Protein AF-A0A367LWR2-F1 (afdb_monomer)

Secondary structure (DSSP, 8-state):
---------------SS-HHHHTT--HHHHHHHHHHHHHHHHHH-GGG-TT--HHHHHHHHT--HHHHHHIIIIII---HHHHHHHHHHHHHHHHHHH--SS-TTTTT--

Sequence (110 aa):
SLVHESGGGAQAGGDGRPPASRLGLSAKQLSLLARDLEHYFQQAQPYLDPDLDLTQVANATGYTRNQISYLLNQVLGLSFYQYVNQTRLQHLLGQLSGELPGRVDELAFA

Radius of gyration: 21.35 Å; Cα contacts (8 Å, |Δi|>4): 54; chains: 1; bounding box: 57×30×54 Å

Structure (mmCIF, N/CA/C/O backbone):
data_AF-A0A367LWR2-F1
#
_entry.id   AF-A0A367LWR2-F1
#
loop_
_atom_site.group_PDB
_atom_site.id
_atom_site.type_symbol
_atom_site.label_atom_id
_atom_site.label_alt_id
_atom_site.label_comp_id
_atom_site.label_asym_id
_atom_site.label_entity_id
_atom_site.label_seq_id
_atom_site.pdbx_PDB_ins_code
_atom_site.Cartn_x
_atom_site.Cartn_y
_atom_site.Cartn_z
_atom_site.occupancy
_atom_site.B_iso_or_equiv
_atom_site.auth_seq_id
_atom_site.auth_comp_id
_atom_site.auth_asym_id
_atom_site.auth_atom_id
_atom_site.pdbx_PDB_model_num
ATOM 1 N N . SER A 1 1 ? 34.145 -13.758 22.800 1.00 42.31 1 SER A N 1
ATOM 2 C CA . SER A 1 1 ? 34.256 -14.596 21.594 1.00 42.31 1 SER A CA 1
ATOM 3 C C . SER A 1 1 ? 33.956 -13.768 20.371 1.00 42.31 1 SER A C 1
ATOM 5 O O . SER A 1 1 ? 32.829 -13.328 20.210 1.00 42.31 1 SER A O 1
ATOM 7 N N . LEU A 1 2 ? 34.990 -13.501 19.577 1.00 40.62 2 LEU A N 1
ATOM 8 C CA . LEU A 1 2 ? 34.909 -12.868 18.265 1.00 40.62 2 LEU A CA 1
ATOM 9 C C . LEU A 1 2 ? 34.722 -13.984 17.234 1.00 40.62 2 LEU A C 1
ATOM 11 O O . LEU A 1 2 ? 35.535 -14.905 17.207 1.00 40.62 2 LEU A O 1
ATOM 15 N N . VAL A 1 3 ? 33.679 -13.910 16.411 1.00 50.34 3 VAL A N 1
ATOM 16 C CA . VAL A 1 3 ? 33.529 -14.770 15.232 1.00 50.34 3 VAL A CA 1
ATOM 17 C C . VAL A 1 3 ? 33.721 -13.913 13.986 1.00 50.34 3 VAL A C 1
ATOM 19 O O . VAL A 1 3 ? 32.902 -13.059 13.662 1.00 50.34 3 VAL A O 1
ATOM 22 N N . HIS A 1 4 ? 34.868 -14.111 13.337 1.00 42.19 4 HIS A N 1
ATOM 23 C CA . HIS A 1 4 ? 35.081 -13.770 11.937 1.00 42.19 4 HIS A CA 1
ATOM 24 C C . HIS A 1 4 ? 34.412 -14.859 11.099 1.00 42.19 4 HIS A C 1
ATOM 26 O O . HIS A 1 4 ? 34.815 -16.016 11.197 1.00 42.19 4 HIS A O 1
ATOM 32 N N . GLU A 1 5 ? 33.466 -14.492 10.240 1.00 43.22 5 GLU A N 1
ATOM 33 C CA . GLU A 1 5 ? 33.078 -15.330 9.106 1.00 43.22 5 GLU A CA 1
ATOM 34 C C . GLU A 1 5 ? 33.350 -14.566 7.813 1.00 43.22 5 GLU A C 1
ATOM 36 O O . GLU A 1 5 ? 32.593 -13.708 7.365 1.00 43.22 5 GLU A O 1
ATOM 41 N N . SER A 1 6 ? 34.509 -14.880 7.244 1.00 44.34 6 SER A N 1
ATOM 42 C CA . SER A 1 6 ? 34.887 -14.563 5.876 1.00 44.34 6 SER A CA 1
ATOM 43 C C . SER A 1 6 ? 34.282 -15.635 4.970 1.00 44.34 6 SER A C 1
ATOM 45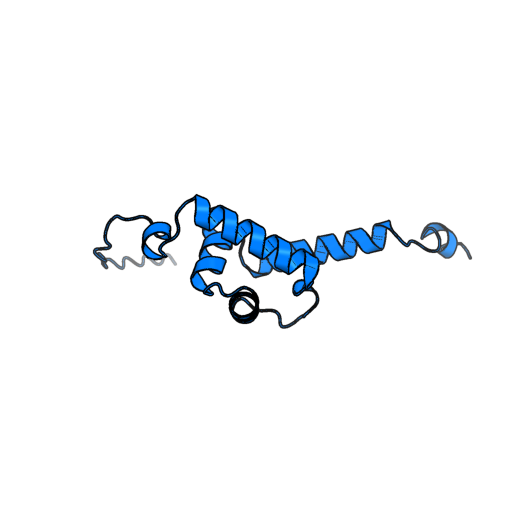 O O . SER A 1 6 ? 34.759 -16.767 4.955 1.00 44.34 6 SER A O 1
ATOM 47 N N . GLY A 1 7 ? 33.249 -15.288 4.206 1.00 39.19 7 GLY A N 1
ATOM 48 C CA . GLY A 1 7 ? 32.664 -16.149 3.178 1.00 39.19 7 GLY A CA 1
ATOM 49 C C . GLY A 1 7 ? 32.543 -15.385 1.868 1.00 39.19 7 GLY A C 1
ATOM 50 O O . GLY A 1 7 ? 31.607 -14.616 1.675 1.00 39.19 7 GLY A O 1
ATOM 51 N N . GLY A 1 8 ? 33.536 -15.544 0.996 1.00 37.59 8 GLY A N 1
ATOM 52 C CA . GLY A 1 8 ? 33.589 -14.899 -0.307 1.00 37.59 8 GLY A CA 1
ATOM 53 C C . GLY A 1 8 ? 32.679 -15.543 -1.354 1.00 37.59 8 GLY A C 1
ATOM 54 O O . GLY A 1 8 ? 32.405 -16.736 -1.319 1.00 37.59 8 GLY A O 1
ATOM 55 N N . GLY A 1 9 ? 32.327 -14.730 -2.353 1.00 43.38 9 GLY A N 1
ATOM 56 C CA . GLY A 1 9 ? 32.237 -15.173 -3.742 1.00 43.38 9 GLY A CA 1
ATOM 57 C C . GLY A 1 9 ? 30.901 -15.743 -4.213 1.00 43.38 9 GLY A C 1
ATOM 58 O O . GLY A 1 9 ? 30.748 -16.949 -4.346 1.00 43.38 9 GLY A O 1
ATOM 59 N N . ALA A 1 10 ? 30.015 -14.858 -4.671 1.00 42.47 10 ALA A N 1
ATOM 60 C CA . ALA A 1 10 ? 29.187 -15.143 -5.840 1.00 42.47 10 ALA A CA 1
ATOM 61 C C . ALA A 1 10 ? 29.028 -13.858 -6.663 1.00 42.47 10 ALA A C 1
ATOM 63 O O . ALA A 1 10 ? 28.131 -13.046 -6.442 1.00 42.47 10 ALA A O 1
ATOM 64 N N . GLN A 1 11 ? 29.946 -13.667 -7.613 1.00 50.91 11 GLN A N 1
ATOM 65 C CA . GLN A 1 11 ? 29.722 -12.780 -8.747 1.00 50.91 11 GLN A CA 1
ATOM 66 C C . GLN A 1 11 ? 28.551 -13.353 -9.554 1.00 50.91 11 GLN A C 1
ATOM 68 O O . GLN A 1 11 ? 28.720 -14.293 -10.327 1.00 50.91 11 GLN A O 1
ATOM 73 N N . ALA A 1 12 ? 27.356 -12.802 -9.361 1.00 48.12 12 ALA A N 1
ATOM 74 C CA . ALA A 1 12 ? 26.253 -13.001 -10.285 1.00 48.12 12 ALA A CA 1
ATOM 75 C C . ALA A 1 12 ? 26.353 -11.915 -11.360 1.00 48.12 12 ALA A C 1
ATOM 77 O O . ALA A 1 12 ? 26.056 -10.747 -11.108 1.00 48.12 12 ALA A O 1
ATOM 78 N N . GLY A 1 13 ? 26.806 -12.301 -12.554 1.00 49.09 13 GLY A N 1
ATOM 79 C CA . GLY A 1 13 ? 26.704 -11.474 -13.751 1.00 49.09 13 GLY A CA 1
ATOM 80 C C . GLY A 1 13 ? 25.241 -11.112 -13.997 1.00 49.09 13 GLY A C 1
ATOM 81 O O . GLY A 1 13 ? 24.455 -11.936 -14.452 1.00 49.09 13 GLY A O 1
ATOM 82 N N . GLY A 1 14 ? 24.866 -9.887 -13.643 1.00 50.12 14 GLY A N 1
ATOM 83 C CA . GLY A 1 14 ? 23.534 -9.348 -13.859 1.00 50.12 14 GLY A CA 1
ATOM 84 C C . GLY A 1 14 ? 23.614 -8.216 -14.862 1.00 50.12 14 GLY A C 1
ATOM 85 O O . GLY A 1 14 ? 24.190 -7.179 -14.552 1.00 50.12 14 GLY A O 1
ATOM 86 N N . ASP A 1 15 ? 23.028 -8.428 -16.041 1.00 57.19 15 ASP A N 1
ATOM 87 C CA . ASP A 1 15 ? 22.683 -7.421 -17.051 1.00 57.19 15 ASP A CA 1
ATOM 88 C C . ASP A 1 15 ? 22.445 -6.056 -16.372 1.00 57.19 15 ASP A C 1
ATOM 90 O O . ASP A 1 15 ? 21.510 -5.939 -15.578 1.00 57.19 15 ASP A O 1
ATOM 94 N N . GLY A 1 16 ? 23.325 -5.066 -16.585 1.00 56.59 16 GLY A N 1
ATOM 95 C CA . GLY A 1 16 ? 23.424 -3.811 -15.806 1.00 56.59 16 GLY A CA 1
ATOM 96 C C . GLY A 1 16 ? 22.202 -2.883 -15.873 1.00 56.59 16 GLY A C 1
ATOM 97 O O . GLY A 1 16 ? 22.266 -1.716 -15.493 1.00 56.59 16 GLY A O 1
ATOM 98 N N . ARG A 1 17 ? 21.080 -3.390 -16.382 1.00 59.91 17 ARG A N 1
ATOM 99 C CA . ARG A 1 17 ? 19.786 -2.728 -16.428 1.00 59.91 17 ARG A CA 1
ATOM 100 C C . ARG A 1 17 ? 19.154 -2.675 -15.034 1.00 59.91 17 ARG A C 1
ATOM 102 O O . ARG A 1 17 ? 19.144 -3.689 -14.325 1.00 59.91 17 ARG A O 1
ATOM 109 N N . PRO A 1 18 ? 18.564 -1.529 -14.657 1.00 64.75 18 PRO A N 1
ATOM 110 C CA . PRO A 1 18 ? 17.891 -1.392 -13.379 1.00 64.75 18 PRO A CA 1
ATOM 111 C C . PRO A 1 18 ? 16.722 -2.388 -13.260 1.00 64.75 18 PRO A C 1
ATOM 113 O O . PRO A 1 18 ? 16.090 -2.735 -14.263 1.00 64.75 18 PRO A O 1
ATOM 116 N N . PRO A 1 19 ? 16.401 -2.854 -12.042 1.00 71.19 19 PRO A N 1
ATOM 117 C CA . PRO A 1 19 ? 15.369 -3.864 -11.794 1.00 71.19 19 PRO A CA 1
ATOM 118 C C . PRO A 1 19 ? 13.989 -3.506 -12.377 1.00 71.19 19 PRO A C 1
ATOM 120 O O . PRO A 1 19 ? 13.309 -4.392 -12.892 1.00 71.19 19 PRO A O 1
ATOM 123 N N . ALA A 1 20 ? 13.615 -2.220 -12.413 1.00 68.44 20 ALA A N 1
ATOM 124 C CA . ALA A 1 20 ? 12.415 -1.741 -13.113 1.00 68.44 20 ALA A CA 1
ATOM 125 C C . ALA A 1 20 ? 12.375 -2.136 -14.600 1.00 68.44 20 ALA A C 1
ATOM 127 O O . ALA A 1 20 ? 11.334 -2.557 -15.104 1.00 68.44 20 ALA A O 1
ATOM 128 N N . SER A 1 21 ? 13.508 -2.061 -15.304 1.00 67.06 21 SER A N 1
ATOM 129 C CA . SER A 1 21 ? 13.588 -2.417 -16.724 1.00 67.06 21 SER A CA 1
ATOM 130 C C . SER A 1 21 ? 13.406 -3.917 -16.955 1.00 67.06 21 SER A C 1
ATOM 132 O O . SER A 1 21 ? 12.845 -4.304 -17.975 1.00 67.06 21 SER A O 1
ATOM 134 N N . ARG A 1 22 ? 13.809 -4.766 -15.997 1.00 77.31 22 ARG A N 1
ATOM 135 C CA . ARG A 1 22 ? 13.569 -6.222 -16.054 1.00 77.31 22 ARG A CA 1
ATOM 136 C C . ARG A 1 22 ? 12.099 -6.582 -15.831 1.00 77.31 22 ARG A C 1
ATOM 138 O O . ARG A 1 22 ? 11.646 -7.614 -16.308 1.00 77.31 22 ARG A O 1
ATOM 145 N N . LEU A 1 23 ? 11.356 -5.720 -15.139 1.00 78.94 23 LEU A N 1
ATOM 146 C CA . LEU A 1 23 ? 9.911 -5.843 -14.936 1.00 78.94 23 LEU A CA 1
ATOM 147 C C . LEU A 1 23 ? 9.092 -5.221 -16.081 1.00 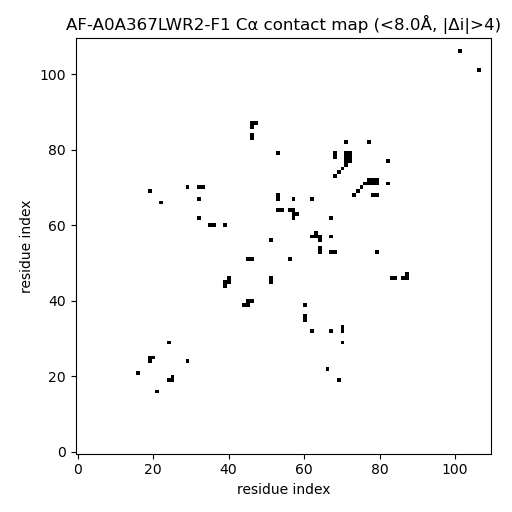78.94 23 LEU A C 1
ATOM 149 O O . LEU A 1 23 ? 7.864 -5.223 -16.017 1.00 78.94 23 LEU A O 1
ATOM 153 N N . GLY A 1 24 ? 9.753 -4.662 -17.105 1.00 78.00 24 GLY A N 1
ATOM 154 C CA . GLY A 1 24 ? 9.091 -3.954 -18.201 1.00 78.00 24 GLY A CA 1
ATOM 155 C C . GLY A 1 24 ? 8.375 -2.675 -17.756 1.00 78.00 24 GLY A C 1
ATOM 156 O O . GLY A 1 24 ? 7.412 -2.268 -18.403 1.00 78.00 24 GLY A O 1
ATOM 157 N N . LEU A 1 25 ? 8.809 -2.066 -16.644 1.00 81.69 25 LEU A N 1
ATOM 158 C CA . LEU A 1 25 ? 8.192 -0.876 -16.061 1.00 81.69 25 LEU A CA 1
ATOM 159 C C . LEU A 1 25 ? 8.999 0.385 -16.397 1.00 81.69 25 LEU A C 1
ATOM 161 O O . LEU A 1 25 ? 10.102 0.603 -15.896 1.00 81.69 25 LEU A O 1
ATOM 165 N N . SER A 1 26 ? 8.418 1.247 -17.225 1.00 89.38 26 SER A N 1
ATOM 166 C CA . SER A 1 26 ? 8.821 2.646 -17.394 1.00 89.38 26 SER A CA 1
ATOM 167 C C . SER A 1 26 ? 8.321 3.514 -16.233 1.00 89.38 26 SER A C 1
ATOM 169 O O . SER A 1 26 ? 7.394 3.136 -15.515 1.00 89.38 26 SER A O 1
ATOM 171 N N . ALA A 1 27 ? 8.871 4.725 -16.083 1.00 87.38 27 ALA A N 1
ATOM 172 C CA . ALA A 1 27 ? 8.389 5.694 -15.092 1.00 87.38 27 ALA A CA 1
ATOM 173 C C . ALA A 1 27 ? 6.875 5.956 -15.219 1.00 87.38 27 ALA A C 1
ATOM 175 O O . ALA A 1 27 ? 6.165 5.976 -14.220 1.00 87.38 27 ALA A O 1
ATOM 176 N N . LYS A 1 28 ? 6.359 6.047 -16.455 1.00 90.81 28 LYS A N 1
ATOM 177 C CA . LYS A 1 28 ? 4.922 6.202 -16.721 1.00 90.81 28 LYS A CA 1
ATOM 178 C C . LYS A 1 28 ? 4.108 5.008 -16.213 1.00 90.81 28 LYS A C 1
ATOM 180 O O . LYS A 1 28 ? 3.048 5.205 -15.630 1.00 90.81 28 LYS A O 1
ATOM 185 N N . GLN A 1 29 ? 4.592 3.782 -16.418 1.00 92.00 29 GLN A N 1
ATOM 186 C CA . GLN A 1 29 ? 3.918 2.577 -15.919 1.00 92.00 29 GLN A CA 1
ATOM 187 C C . GLN A 1 29 ? 3.963 2.484 -14.392 1.00 92.00 29 GLN A C 1
ATOM 189 O O . GLN A 1 29 ? 2.983 2.053 -13.801 1.00 92.00 29 GLN A O 1
ATOM 194 N N . LEU A 1 30 ? 5.045 2.930 -13.745 1.00 93.75 30 LEU A N 1
ATOM 195 C CA . LEU A 1 30 ? 5.103 3.018 -12.282 1.00 93.75 30 LEU A CA 1
ATOM 196 C C . LEU A 1 30 ? 4.084 4.019 -11.730 1.00 93.75 30 LEU A C 1
ATOM 198 O O . LEU A 1 30 ? 3.412 3.714 -10.751 1.00 93.75 30 LEU A O 1
ATOM 202 N N . SER A 1 31 ? 3.928 5.181 -12.371 1.00 94.69 31 SER A N 1
ATOM 203 C CA . SER A 1 31 ? 2.905 6.158 -11.978 1.00 94.69 31 SER A CA 1
ATOM 204 C C . SER A 1 31 ? 1.482 5.623 -12.161 1.00 94.69 31 SER A C 1
ATOM 206 O O . SER A 1 31 ? 0.634 5.867 -11.308 1.00 94.69 31 SER A O 1
ATOM 208 N N . LEU A 1 32 ? 1.217 4.883 -13.245 1.00 96.19 32 LEU A N 1
ATOM 209 C CA . LEU A 1 32 ? -0.078 4.227 -13.458 1.00 96.19 32 LEU A CA 1
ATOM 210 C C . LEU A 1 32 ? -0.340 3.157 -12.394 1.00 96.19 32 LEU A C 1
ATOM 212 O O . LEU A 1 32 ? -1.371 3.206 -11.735 1.00 96.19 32 LEU A O 1
ATOM 216 N N . LEU A 1 33 ? 0.634 2.279 -12.145 1.00 96.88 33 LEU A N 1
ATOM 217 C CA . LEU A 1 33 ? 0.562 1.258 -11.100 1.00 96.88 33 LEU A CA 1
ATOM 218 C C . LEU A 1 33 ? 0.285 1.870 -9.719 1.00 96.88 33 LEU A C 1
ATOM 220 O O . LEU A 1 33 ? -0.549 1.356 -8.981 1.00 96.88 33 LEU A O 1
ATOM 224 N N . ALA A 1 34 ? 0.959 2.970 -9.370 1.00 97.25 34 ALA A N 1
ATOM 225 C CA . ALA A 1 34 ? 0.742 3.660 -8.100 1.00 97.25 34 ALA A CA 1
ATOM 226 C C . ALA A 1 34 ? -0.687 4.200 -7.974 1.00 97.25 34 ALA A C 1
ATOM 228 O O . ALA A 1 34 ? -1.332 3.998 -6.947 1.00 97.25 34 ALA A O 1
ATOM 229 N N . ARG A 1 35 ? -1.193 4.839 -9.034 1.00 97.81 35 ARG A N 1
ATOM 230 C CA . ARG A 1 35 ? -2.555 5.377 -9.073 1.00 97.81 35 ARG A CA 1
ATOM 231 C C . ARG A 1 35 ? -3.607 4.274 -8.986 1.00 97.81 35 ARG A C 1
ATOM 233 O O . ARG A 1 35 ? -4.575 4.421 -8.248 1.00 97.81 35 ARG A O 1
ATOM 240 N N . ASP A 1 36 ? -3.425 3.186 -9.721 1.00 97.94 36 ASP A N 1
ATOM 241 C CA . ASP A 1 36 ? -4.367 2.067 -9.728 1.00 97.94 36 ASP A CA 1
ATOM 242 C C . ASP A 1 36 ? -4.398 1.356 -8.375 1.00 97.94 36 ASP A C 1
ATOM 244 O O . ASP A 1 36 ? -5.471 1.005 -7.886 1.00 97.94 36 ASP A O 1
ATOM 248 N N . LEU A 1 37 ? -3.231 1.191 -7.743 1.00 98.00 37 LEU A N 1
ATOM 249 C CA . LEU A 1 37 ? -3.127 0.624 -6.404 1.00 98.00 37 LEU A CA 1
ATOM 250 C C . LEU A 1 37 ? -3.837 1.506 -5.370 1.00 98.00 37 LEU A C 1
ATOM 252 O O . LEU A 1 37 ? -4.621 0.995 -4.573 1.00 98.00 37 LEU A O 1
ATOM 256 N N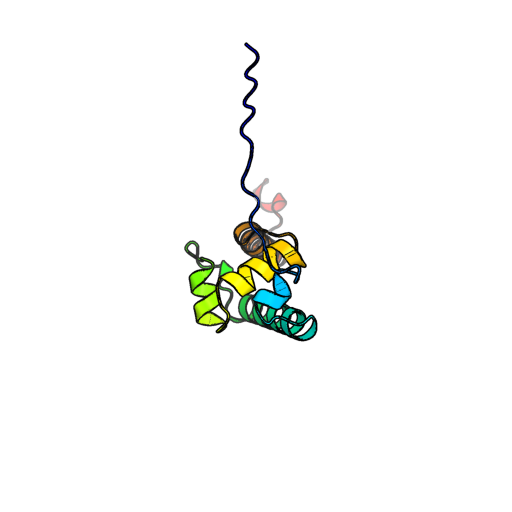 . GLU A 1 38 ? -3.600 2.819 -5.405 1.00 97.62 38 GLU A N 1
ATOM 257 C CA . GLU A 1 38 ? -4.278 3.773 -4.525 1.00 97.62 38 GLU A CA 1
ATOM 258 C C . GLU A 1 38 ? -5.798 3.745 -4.739 1.00 97.62 38 GLU A C 1
ATOM 260 O O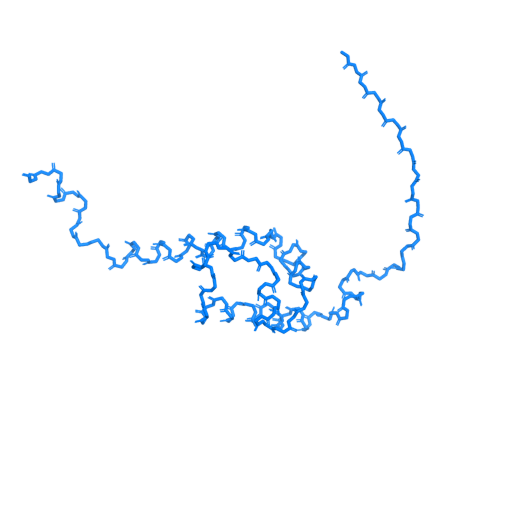 . GLU A 1 38 ? -6.556 3.618 -3.779 1.00 97.62 38 GLU A O 1
ATOM 265 N N . HIS A 1 39 ? -6.248 3.788 -5.995 1.00 98.06 39 HIS A N 1
ATOM 266 C CA . HIS A 1 39 ? -7.664 3.728 -6.340 1.00 98.06 39 HIS A CA 1
ATOM 267 C C . HIS A 1 39 ? -8.313 2.426 -5.852 1.00 98.06 39 HIS A C 1
ATOM 269 O O . HIS A 1 39 ? -9.390 2.455 -5.259 1.00 98.06 39 HIS A O 1
ATOM 275 N N . TYR A 1 40 ? -7.650 1.283 -6.040 1.00 98.50 40 TYR A N 1
ATOM 276 C CA . TYR A 1 40 ? -8.117 0.002 -5.515 1.00 98.50 40 TYR A CA 1
ATOM 277 C C . TYR A 1 40 ? -8.245 0.029 -3.986 1.00 98.50 40 TYR A C 1
ATOM 279 O O . TYR A 1 40 ? -9.283 -0.367 -3.454 1.00 98.50 40 TYR A O 1
ATOM 287 N N . PHE A 1 41 ? -7.241 0.554 -3.276 1.00 98.00 41 PHE A N 1
ATOM 288 C CA . PHE A 1 41 ? -7.287 0.659 -1.818 1.00 98.00 41 PHE A CA 1
ATOM 289 C C . PHE A 1 41 ? -8.404 1.589 -1.331 1.00 98.00 41 PHE A C 1
ATOM 291 O O . PHE A 1 41 ? -9.049 1.284 -0.332 1.00 98.00 41 PHE A O 1
ATOM 298 N N . GLN A 1 42 ? -8.682 2.681 -2.043 1.00 96.75 42 GLN A N 1
ATOM 299 C CA . GLN A 1 42 ? -9.765 3.605 -1.703 1.00 96.75 42 GLN A CA 1
ATOM 300 C C . GLN A 1 42 ? -11.157 3.009 -1.955 1.00 96.75 42 GLN A C 1
ATOM 302 O O . GLN A 1 42 ? -12.033 3.150 -1.107 1.00 96.75 42 GLN A O 1
ATOM 307 N N . GLN A 1 43 ? -11.365 2.352 -3.102 1.00 97.56 43 GLN A N 1
ATOM 308 C CA . GLN A 1 43 ? -12.686 1.867 -3.519 1.00 97.56 43 GLN A CA 1
ATOM 309 C C . GLN A 1 43 ? -13.063 0.528 -2.880 1.00 97.56 43 GLN A C 1
ATOM 311 O O . GLN A 1 43 ? -14.182 0.368 -2.405 1.00 97.56 43 GLN A O 1
ATOM 316 N N . ALA A 1 44 ? -12.145 -0.442 -2.884 1.00 97.62 44 ALA A N 1
ATOM 317 C CA . ALA A 1 44 ? -12.424 -1.794 -2.398 1.00 97.62 44 ALA A CA 1
ATOM 318 C C . ALA A 1 44 ? -12.115 -1.971 -0.907 1.00 97.62 44 ALA A C 1
ATOM 320 O O . ALA A 1 44 ? -12.531 -2.965 -0.320 1.00 97.62 44 ALA A O 1
ATOM 321 N N . GLN A 1 45 ? -11.364 -1.039 -0.311 1.00 98.06 45 GLN A N 1
ATOM 322 C CA . GLN A 1 45 ? -10.935 -1.084 1.091 1.00 98.06 45 GLN A CA 1
ATOM 323 C C . GLN A 1 45 ? -10.391 -2.460 1.530 1.00 98.06 45 GLN A C 1
ATOM 325 O O . GLN A 1 45 ? -10.743 -2.965 2.598 1.00 98.06 45 GLN A O 1
ATOM 330 N N . PRO A 1 46 ? -9.488 -3.078 0.742 1.00 98.00 46 PRO A N 1
ATOM 331 C CA . PRO A 1 46 ? -8.985 -4.425 1.006 1.00 98.00 46 PRO A CA 1
ATOM 332 C C . PRO A 1 46 ? -8.255 -4.516 2.350 1.00 98.00 46 PRO A C 1
ATOM 334 O O . PRO A 1 46 ? -8.159 -5.582 2.941 1.00 98.00 46 PRO A O 1
ATOM 337 N N . TYR A 1 47 ? -7.757 -3.387 2.861 1.00 98.12 47 TYR A N 1
ATOM 338 C CA . TYR A 1 47 ? -7.090 -3.287 4.154 1.00 98.12 47 TYR A CA 1
ATOM 339 C C . TYR A 1 47 ? -7.996 -3.640 5.347 1.00 98.12 47 TYR A C 1
ATOM 341 O O . TYR A 1 47 ? -7.475 -3.802 6.448 1.00 98.12 47 TYR A O 1
ATOM 349 N N . LEU A 1 48 ? -9.314 -3.759 5.165 1.00 97.12 48 LEU A N 1
ATOM 350 C CA . LEU A 1 48 ? -10.234 -4.247 6.196 1.00 97.12 48 LEU A CA 1
ATOM 351 C C . LEU A 1 48 ? -10.198 -5.773 6.359 1.00 97.12 48 LEU A C 1
ATOM 353 O O . LEU A 1 48 ? -10.591 -6.272 7.410 1.00 97.12 48 LEU A O 1
ATOM 357 N N . ASP A 1 49 ? -9.695 -6.504 5.362 1.00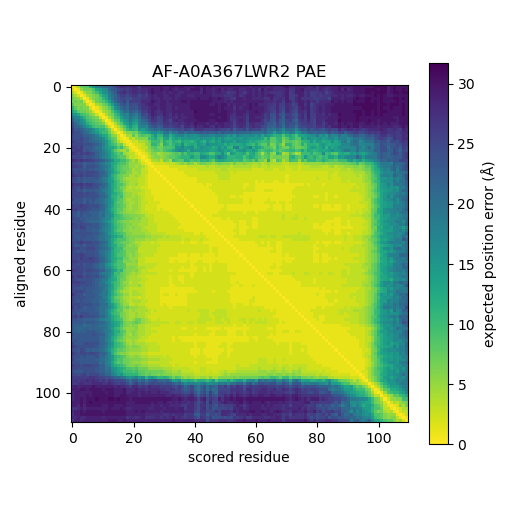 97.62 49 ASP A N 1
ATOM 358 C CA . ASP A 1 49 ? -9.470 -7.944 5.460 1.00 97.62 49 ASP A CA 1
ATOM 359 C C . ASP A 1 49 ? -8.210 -8.211 6.314 1.00 97.62 49 ASP A C 1
ATOM 361 O O . ASP A 1 49 ? -7.123 -7.721 5.969 1.00 97.62 49 ASP A O 1
ATOM 365 N N . PRO A 1 50 ? -8.312 -8.927 7.453 1.00 95.62 50 PRO A N 1
ATOM 366 C CA . PRO A 1 50 ? -7.156 -9.264 8.282 1.00 95.62 50 PRO A CA 1
ATOM 367 C C . PRO A 1 50 ? -6.151 -10.173 7.565 1.00 95.62 50 PRO A C 1
ATOM 369 O O . PRO A 1 50 ? -4.954 -10.038 7.829 1.00 95.62 50 PRO A O 1
ATOM 372 N N . ASP A 1 51 ? -6.613 -11.014 6.636 1.00 97.06 51 ASP A N 1
ATOM 373 C CA . ASP A 1 51 ? -5.801 -11.999 5.917 1.00 97.06 51 ASP A CA 1
ATOM 374 C C . ASP A 1 51 ? -5.221 -11.445 4.605 1.00 97.06 51 ASP A C 1
ATOM 376 O O . ASP A 1 51 ? -4.596 -12.185 3.844 1.00 97.06 51 ASP A O 1
ATOM 380 N N . LEU A 1 52 ? -5.382 -10.134 4.361 1.00 98.06 52 LEU A N 1
ATOM 381 C CA . LEU A 1 52 ? -4.910 -9.478 3.147 1.00 98.06 52 LEU A CA 1
ATOM 382 C C . LEU A 1 52 ? -3.412 -9.726 2.902 1.00 98.06 52 LEU A C 1
ATOM 384 O O . LEU A 1 52 ? -2.548 -9.315 3.685 1.00 98.06 52 LEU A O 1
ATOM 388 N N . ASP A 1 53 ? -3.104 -10.282 1.735 1.00 97.81 53 ASP A N 1
ATOM 389 C CA . ASP A 1 53 ? -1.759 -10.509 1.239 1.00 97.81 53 ASP A CA 1
ATOM 390 C C . ASP A 1 53 ? -1.506 -9.872 -0.140 1.00 97.81 53 ASP A C 1
ATOM 392 O O . ASP A 1 53 ? -2.390 -9.379 -0.845 1.00 97.81 53 ASP A O 1
ATOM 396 N N . LEU A 1 54 ? -0.235 -9.870 -0.542 1.00 97.00 54 LEU A N 1
ATOM 397 C CA . LEU A 1 54 ? 0.200 -9.253 -1.793 1.00 97.00 54 LEU A CA 1
ATOM 398 C C . LEU A 1 54 ? -0.309 -10.001 -3.044 1.00 97.00 54 LEU A C 1
ATOM 400 O O . LEU A 1 54 ? -0.380 -9.414 -4.124 1.00 97.00 54 LEU A O 1
ATOM 404 N N . THR A 1 55 ? -0.634 -11.290 -2.923 1.00 97.62 55 THR A N 1
ATOM 405 C CA . THR A 1 55 ? -1.156 -12.124 -4.017 1.00 97.62 55 THR A CA 1
ATOM 406 C C . THR A 1 55 ? -2.606 -11.764 -4.316 1.00 97.62 55 THR A C 1
ATOM 408 O O . THR A 1 55 ? -2.978 -11.635 -5.481 1.00 97.62 55 THR A O 1
ATOM 411 N N . GLN A 1 56 ? -3.416 -11.537 -3.285 1.00 98.19 56 GLN A N 1
ATOM 412 C CA . GLN A 1 56 ? -4.793 -11.075 -3.434 1.00 98.19 56 GLN A CA 1
ATOM 413 C C . GLN A 1 56 ? -4.841 -9.707 -4.123 1.00 98.19 56 GLN A C 1
ATOM 415 O O . GLN A 1 56 ? -5.600 -9.532 -5.076 1.00 98.19 56 GLN A O 1
ATOM 420 N N . VAL A 1 57 ? -3.969 -8.769 -3.731 1.00 98.12 57 VAL A N 1
ATOM 421 C CA . VAL A 1 57 ? -3.875 -7.452 -4.390 1.00 98.12 57 VAL A CA 1
ATOM 422 C C . VAL A 1 57 ? -3.449 -7.587 -5.854 1.00 98.12 57 VAL A C 1
ATOM 424 O O . VAL A 1 57 ? -4.012 -6.926 -6.726 1.00 98.12 57 VAL A O 1
ATOM 427 N N . ALA A 1 58 ? -2.485 -8.460 -6.152 1.00 97.88 58 ALA A N 1
ATOM 428 C CA . ALA A 1 58 ? -2.070 -8.757 -7.523 1.00 97.88 58 ALA A CA 1
ATOM 429 C C . ALA A 1 58 ? -3.245 -9.261 -8.380 1.00 97.88 58 ALA A C 1
ATOM 431 O O . ALA A 1 58 ? -3.532 -8.702 -9.438 1.00 97.88 58 ALA A O 1
ATOM 432 N N . ASN A 1 59 ? -3.985 -10.250 -7.877 1.00 97.56 59 ASN A N 1
ATOM 433 C CA . ASN A 1 59 ? -5.144 -10.810 -8.569 1.00 97.56 59 ASN A CA 1
ATOM 434 C C . ASN A 1 59 ? -6.249 -9.769 -8.798 1.00 97.56 59 ASN A C 1
ATOM 436 O O . ASN A 1 59 ? -6.840 -9.737 -9.874 1.00 97.56 59 ASN A O 1
ATOM 440 N N . ALA A 1 60 ? -6.511 -8.905 -7.814 1.00 97.00 60 ALA A N 1
ATOM 441 C CA . ALA A 1 60 ? -7.559 -7.890 -7.902 1.00 97.00 60 ALA A CA 1
ATOM 442 C C . ALA A 1 60 ? -7.207 -6.724 -8.840 1.00 97.00 60 ALA A C 1
ATOM 444 O O . ALA A 1 60 ? -8.095 -6.138 -9.454 1.00 97.00 60 ALA A O 1
ATOM 445 N N . THR A 1 61 ? -5.922 -6.379 -8.954 1.00 96.88 61 THR A N 1
ATOM 446 C CA . THR A 1 61 ? -5.459 -5.233 -9.757 1.00 96.88 61 THR A CA 1
ATOM 447 C C . THR A 1 61 ? -4.970 -5.621 -11.155 1.00 96.88 61 THR A C 1
ATOM 449 O O . THR A 1 61 ? -4.774 -4.751 -11.998 1.00 96.88 61 THR A O 1
ATOM 452 N N . GLY A 1 62 ? -4.759 -6.915 -11.419 1.00 96.44 62 GLY A N 1
ATOM 453 C CA . GLY A 1 62 ? -4.201 -7.413 -12.680 1.00 96.44 62 GLY A CA 1
ATOM 454 C C . GLY A 1 62 ? -2.683 -7.234 -12.809 1.00 96.44 62 GLY A C 1
ATOM 455 O O . GLY A 1 62 ? -2.106 -7.583 -13.840 1.00 96.44 62 GLY A O 1
ATOM 456 N N . TYR A 1 63 ? -2.020 -6.718 -11.772 1.00 96.50 63 TYR A N 1
ATOM 457 C CA . TYR A 1 63 ? -0.566 -6.613 -11.711 1.00 96.50 63 TYR A CA 1
ATOM 458 C C . TYR A 1 63 ? 0.058 -7.865 -11.111 1.00 96.50 63 TYR A C 1
ATOM 460 O O . TYR A 1 63 ? -0.560 -8.610 -10.361 1.00 96.50 63 TYR A O 1
ATOM 468 N N . THR A 1 64 ? 1.337 -8.091 -11.390 1.00 96.62 64 THR A N 1
ATOM 469 C CA . THR A 1 64 ? 2.069 -9.175 -10.729 1.00 96.62 64 THR A CA 1
ATOM 470 C C . THR A 1 64 ? 2.469 -8.777 -9.308 1.00 96.62 64 THR A C 1
ATOM 472 O O . THR A 1 64 ? 2.814 -7.623 -9.032 1.00 96.62 64 THR A O 1
ATOM 475 N N . ARG A 1 65 ? 2.560 -9.770 -8.414 1.00 96.94 65 ARG A N 1
ATOM 476 C CA . ARG A 1 65 ? 3.100 -9.609 -7.053 1.00 96.94 65 ARG A CA 1
ATOM 477 C C . ARG A 1 65 ? 4.446 -8.872 -7.043 1.00 96.94 65 ARG A C 1
ATOM 479 O O . ARG A 1 65 ? 4.687 -8.026 -6.188 1.00 96.94 65 ARG A O 1
ATOM 486 N N . ASN A 1 66 ? 5.319 -9.173 -8.005 1.00 95.69 66 ASN A N 1
ATOM 487 C CA . ASN A 1 66 ? 6.647 -8.568 -8.093 1.00 95.69 66 ASN A CA 1
ATOM 488 C C . ASN A 1 66 ? 6.597 -7.091 -8.496 1.00 95.69 66 ASN A C 1
ATOM 490 O O . ASN A 1 66 ? 7.383 -6.311 -7.970 1.00 95.69 66 ASN A O 1
ATOM 494 N N . GLN A 1 67 ? 5.675 -6.692 -9.378 1.00 95.69 67 GLN A N 1
ATOM 495 C CA . GLN A 1 67 ? 5.489 -5.284 -9.746 1.00 95.69 67 GLN A CA 1
ATOM 496 C C . GLN A 1 67 ? 4.994 -4.466 -8.550 1.00 95.69 67 GLN A C 1
ATOM 498 O O . GLN A 1 67 ? 5.561 -3.415 -8.261 1.00 95.69 67 GLN A O 1
ATOM 503 N N . ILE A 1 68 ? 4.009 -4.977 -7.804 1.00 97.31 68 ILE A N 1
ATOM 504 C CA . ILE A 1 68 ? 3.496 -4.300 -6.604 1.00 97.31 68 ILE A CA 1
ATOM 505 C C . ILE A 1 68 ? 4.579 -4.259 -5.519 1.00 97.31 68 ILE A C 1
ATOM 507 O O . ILE A 1 68 ? 4.856 -3.200 -4.964 1.00 97.31 68 ILE A O 1
ATOM 511 N N . SER A 1 69 ? 5.265 -5.379 -5.267 1.00 97.06 69 SER A N 1
ATOM 512 C CA . SER A 1 69 ? 6.396 -5.431 -4.329 1.00 97.06 69 SER A CA 1
ATOM 513 C C . SER A 1 69 ? 7.492 -4.434 -4.700 1.00 97.06 69 SER A C 1
ATOM 515 O O . SER A 1 69 ? 8.083 -3.811 -3.821 1.00 97.06 69 SER A O 1
ATOM 517 N N . TYR A 1 70 ? 7.790 -4.294 -5.992 1.00 96.00 70 TYR A N 1
ATOM 518 C CA . TYR A 1 70 ? 8.778 -3.343 -6.480 1.00 96.00 70 TYR A CA 1
ATOM 519 C C . TYR A 1 70 ? 8.323 -1.904 -6.243 1.00 96.00 70 TYR A C 1
ATOM 521 O O . TYR A 1 70 ? 9.092 -1.123 -5.692 1.00 96.00 70 TYR A O 1
ATOM 529 N N . LEU A 1 71 ? 7.079 -1.562 -6.600 1.00 96.31 71 LEU A N 1
ATOM 530 C CA . LEU A 1 71 ? 6.524 -0.235 -6.339 1.00 96.31 71 LEU A CA 1
ATOM 531 C C . LEU A 1 71 ? 6.633 0.111 -4.849 1.00 96.31 71 LEU A C 1
ATOM 533 O O . LEU A 1 71 ? 7.217 1.132 -4.497 1.00 96.31 71 LEU A O 1
ATOM 537 N N . LEU A 1 72 ? 6.117 -0.752 -3.974 1.00 97.19 72 LEU A N 1
ATOM 538 C CA . LEU A 1 72 ? 6.087 -0.477 -2.541 1.00 97.19 72 LEU A CA 1
ATOM 539 C C . LEU A 1 72 ? 7.504 -0.342 -1.970 1.00 97.19 72 LEU A C 1
ATOM 541 O O . LEU A 1 72 ? 7.836 0.692 -1.399 1.00 97.19 72 LEU A O 1
ATOM 545 N N . ASN A 1 73 ? 8.373 -1.332 -2.191 1.00 96.56 73 ASN A N 1
ATOM 546 C CA . ASN A 1 73 ? 9.683 -1.343 -1.539 1.00 96.56 73 ASN A CA 1
ATOM 547 C C . ASN A 1 73 ? 10.688 -0.373 -2.174 1.00 96.56 73 ASN A C 1
ATOM 549 O O . ASN A 1 73 ? 11.489 0.216 -1.459 1.00 96.56 73 ASN A O 1
ATOM 553 N N . GLN A 1 74 ? 10.700 -0.244 -3.504 1.00 93.75 74 GLN A N 1
ATOM 554 C CA . GLN A 1 74 ? 11.750 0.499 -4.214 1.00 93.75 74 GLN A CA 1
ATOM 555 C C . GLN A 1 74 ? 11.340 1.929 -4.557 1.00 93.75 74 GLN A C 1
ATOM 557 O O . GLN A 1 74 ? 12.204 2.794 -4.641 1.00 93.75 74 GLN A O 1
ATOM 562 N N . VAL A 1 75 ? 10.046 2.185 -4.771 1.00 93.06 75 VAL A N 1
ATOM 563 C CA . VAL A 1 75 ? 9.557 3.528 -5.118 1.00 93.06 7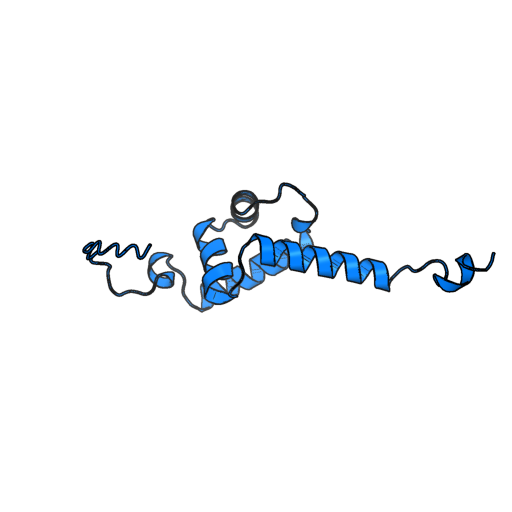5 VAL A CA 1
ATOM 564 C C . VAL A 1 75 ? 9.021 4.245 -3.885 1.00 93.06 75 VAL A C 1
ATOM 566 O O . VAL A 1 75 ? 9.373 5.399 -3.666 1.00 93.06 75 VAL A O 1
ATOM 569 N N . LEU A 1 76 ? 8.203 3.573 -3.069 1.00 93.31 76 LEU A N 1
ATOM 570 C CA . LEU A 1 76 ? 7.607 4.181 -1.872 1.00 93.31 76 LEU A CA 1
ATOM 571 C C . LEU A 1 76 ? 8.438 3.969 -0.599 1.00 93.31 76 LEU A C 1
ATOM 573 O O . LEU A 1 76 ? 8.196 4.641 0.398 1.00 93.31 76 LEU A O 1
ATOM 577 N N . GLY A 1 77 ? 9.409 3.050 -0.614 1.00 96.25 77 GLY A N 1
ATOM 578 C CA . GLY A 1 77 ? 10.224 2.728 0.561 1.00 96.25 77 GLY A CA 1
ATOM 579 C C . GLY A 1 77 ? 9.446 2.030 1.683 1.00 96.25 77 GLY A C 1
ATOM 580 O O . GLY A 1 77 ? 9.851 2.101 2.840 1.00 96.25 77 GLY A O 1
ATOM 581 N N . LEU A 1 78 ? 8.327 1.377 1.356 1.00 96.88 78 LEU A N 1
ATOM 582 C CA . LEU A 1 78 ? 7.440 0.712 2.307 1.00 96.88 78 LEU A CA 1
ATOM 583 C C . LEU A 1 78 ? 7.394 -0.791 2.046 1.00 96.88 78 LEU A C 1
ATOM 585 O O . LEU A 1 78 ? 7.233 -1.238 0.909 1.00 96.88 78 LEU A O 1
ATOM 589 N N . SER A 1 79 ? 7.430 -1.583 3.114 1.00 97.75 79 SER A N 1
ATOM 590 C CA . SER A 1 79 ? 6.982 -2.969 3.023 1.00 97.75 79 SER A CA 1
ATOM 591 C C . SER A 1 79 ? 5.470 -3.023 2.781 1.00 97.75 79 SER A C 1
ATOM 593 O O . SER A 1 79 ? 4.729 -2.097 3.124 1.00 97.75 79 SER A O 1
ATOM 595 N N . PHE A 1 80 ? 4.982 -4.135 2.227 1.00 97.88 80 PHE A N 1
ATOM 596 C CA . PHE A 1 80 ? 3.546 -4.331 2.012 1.00 97.88 80 PHE A CA 1
ATOM 597 C C . PHE A 1 80 ? 2.729 -4.149 3.298 1.00 97.88 80 PHE A C 1
ATOM 599 O O . PHE A 1 80 ? 1.767 -3.385 3.321 1.00 97.88 80 PHE A O 1
ATOM 606 N N . TYR A 1 81 ? 3.158 -4.780 4.392 1.00 96.81 81 TYR A N 1
ATOM 607 C CA . TYR A 1 81 ? 2.469 -4.667 5.675 1.00 96.81 81 TYR A CA 1
ATOM 608 C C . TYR A 1 81 ? 2.527 -3.250 6.248 1.00 96.81 81 TYR A C 1
ATOM 610 O O . TYR A 1 81 ? 1.559 -2.806 6.855 1.00 96.81 81 TYR A O 1
ATOM 618 N N . GLN A 1 82 ? 3.620 -2.509 6.035 1.00 98.25 82 GLN A N 1
ATOM 619 C CA . GLN A 1 82 ? 3.685 -1.100 6.430 1.00 98.25 82 GLN A CA 1
ATOM 620 C C . GLN A 1 82 ? 2.678 -0.249 5.659 1.00 98.25 82 GLN A C 1
ATOM 622 O O . GLN A 1 82 ? 2.046 0.612 6.266 1.00 98.25 82 GLN A O 1
ATOM 627 N N . TYR A 1 83 ? 2.522 -0.477 4.354 1.00 98.31 83 TYR A N 1
ATOM 628 C CA . TYR A 1 83 ? 1.526 0.221 3.542 1.00 98.31 83 TYR A CA 1
ATOM 629 C C . TYR A 1 83 ? 0.103 -0.073 4.042 1.00 98.31 83 TYR A C 1
ATOM 631 O O . TYR A 1 83 ? -0.620 0.849 4.409 1.00 98.31 83 TYR A O 1
ATOM 639 N N . VAL A 1 84 ? -0.255 -1.356 4.180 1.00 98.25 84 VAL A N 1
ATOM 640 C CA . VAL A 1 84 ? -1.580 -1.784 4.664 1.00 98.25 84 VAL A CA 1
ATOM 641 C C . VAL A 1 84 ? -1.875 -1.238 6.063 1.00 98.25 84 VAL A C 1
ATOM 643 O O . VAL A 1 84 ? -2.945 -0.679 6.299 1.00 98.25 84 VAL A O 1
ATOM 646 N N . ASN A 1 85 ? -0.930 -1.359 6.998 1.00 97.81 85 ASN A N 1
ATOM 647 C CA . ASN A 1 85 ? -1.137 -0.911 8.374 1.00 97.81 85 ASN A CA 1
ATOM 648 C C . ASN A 1 85 ? -1.276 0.612 8.478 1.00 97.81 85 ASN A C 1
ATOM 650 O O . ASN A 1 85 ? -2.088 1.085 9.269 1.00 97.81 85 ASN A O 1
ATOM 654 N N . GLN A 1 86 ? -0.545 1.384 7.669 1.00 97.75 86 GLN A N 1
ATOM 655 C CA . GLN A 1 86 ? -0.743 2.834 7.604 1.00 97.75 86 GLN A CA 1
ATOM 656 C C . GLN A 1 86 ? -2.150 3.185 7.122 1.00 97.75 86 GLN A C 1
ATOM 658 O O . GLN A 1 86 ? -2.801 4.025 7.737 1.00 97.75 86 GLN A O 1
ATOM 663 N N . THR A 1 87 ? -2.656 2.510 6.087 1.00 97.44 87 THR A N 1
ATOM 664 C CA . THR A 1 87 ? -4.028 2.730 5.613 1.00 97.44 87 THR A CA 1
ATOM 665 C C . THR A 1 87 ? -5.066 2.351 6.674 1.00 97.44 87 THR A C 1
ATOM 667 O O . THR A 1 87 ? -5.997 3.117 6.909 1.00 97.44 87 THR A O 1
ATOM 670 N N . ARG A 1 88 ? -4.880 1.227 7.384 1.00 98.00 88 ARG A N 1
ATOM 671 C CA . ARG A 1 88 ? -5.745 0.825 8.512 1.00 98.00 88 ARG A CA 1
ATOM 672 C C . ARG A 1 88 ? -5.784 1.890 9.610 1.00 98.00 88 ARG A C 1
ATOM 674 O O . ARG A 1 88 ? -6.861 2.235 10.087 1.00 98.00 88 ARG A O 1
ATOM 681 N N . LEU A 1 89 ? -4.622 2.427 9.990 1.00 96.94 89 LEU A N 1
ATOM 682 C CA . LEU A 1 89 ? -4.523 3.489 10.994 1.00 96.94 89 LEU A CA 1
ATOM 683 C C . LEU A 1 89 ? -5.208 4.777 10.530 1.00 96.94 89 LEU A C 1
ATOM 685 O O . LEU A 1 89 ? -5.958 5.369 11.298 1.00 96.94 89 LEU A O 1
ATOM 689 N N . GLN A 1 90 ? -4.996 5.194 9.280 1.00 95.25 90 GLN A N 1
ATOM 690 C CA . GLN A 1 90 ? -5.661 6.371 8.712 1.00 95.25 90 GLN A CA 1
ATOM 691 C C . GLN A 1 90 ? -7.185 6.212 8.710 1.00 95.25 90 GLN A C 1
ATOM 693 O O . GLN A 1 90 ? -7.897 7.132 9.107 1.00 95.25 90 GLN A O 1
ATOM 698 N N . HIS A 1 91 ? -7.680 5.035 8.324 1.00 94.69 91 HIS A N 1
ATOM 699 C CA . HIS A 1 91 ? -9.103 4.716 8.358 1.00 94.69 91 HIS A CA 1
ATOM 700 C C . HIS A 1 91 ? -9.672 4.791 9.784 1.00 94.69 91 HIS A C 1
ATOM 702 O O . HIS A 1 91 ? -10.674 5.467 10.009 1.00 94.69 91 HIS A O 1
ATOM 708 N N . LEU A 1 92 ? -9.000 4.172 10.763 1.00 94.50 92 LEU A N 1
ATOM 709 C CA . LEU A 1 92 ? -9.411 4.210 12.170 1.00 94.50 92 LEU A CA 1
ATOM 710 C C . LEU A 1 92 ? -9.435 5.641 12.732 1.00 94.50 92 LEU A C 1
ATOM 712 O O . LEU A 1 92 ? -10.402 6.035 13.378 1.00 94.50 92 LEU A O 1
ATOM 716 N N . LEU A 1 93 ? -8.393 6.435 12.472 1.00 93.06 93 LEU A N 1
ATOM 717 C CA . LEU A 1 93 ? -8.323 7.830 12.921 1.00 93.06 93 LEU A CA 1
ATOM 718 C C . LEU A 1 93 ? -9.415 8.698 12.282 1.00 93.06 93 LEU A C 1
ATOM 720 O O . LEU A 1 93 ? -9.959 9.583 12.945 1.00 93.06 93 LEU A O 1
ATOM 724 N N . GLY A 1 94 ? -9.765 8.430 11.020 1.00 90.19 94 GLY A N 1
ATOM 725 C CA . GLY A 1 94 ? -10.873 9.097 10.337 1.00 90.19 94 GLY A CA 1
ATOM 726 C C . GLY A 1 94 ? -12.216 8.843 11.023 1.00 90.19 94 GLY A C 1
ATOM 727 O O . GLY A 1 94 ? -12.982 9.782 11.224 1.00 90.19 94 GLY A O 1
ATOM 728 N N . GLN A 1 95 ? -12.470 7.604 11.456 1.00 88.00 95 GLN A N 1
ATOM 729 C CA . GLN A 1 95 ? -13.679 7.252 12.211 1.00 88.00 95 GLN A CA 1
ATOM 730 C C . GLN A 1 95 ? -13.714 7.922 13.588 1.00 88.00 95 GLN A C 1
ATOM 732 O O . GLN A 1 95 ? -14.722 8.511 13.968 1.00 88.00 95 GLN A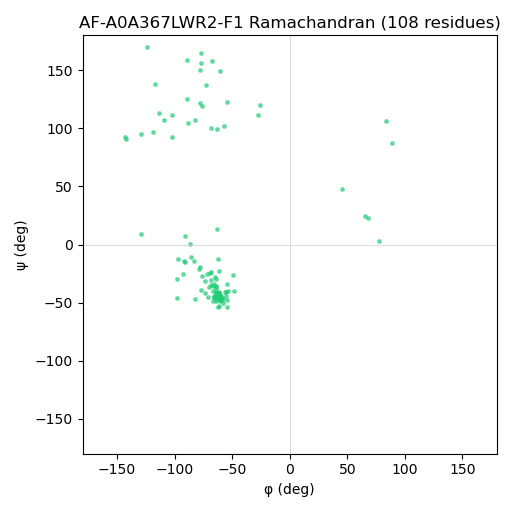 O 1
ATOM 737 N N . LEU A 1 96 ? -12.588 7.904 14.308 1.00 82.94 96 LEU A N 1
ATOM 738 C CA . LEU A 1 96 ? -12.489 8.485 15.651 1.00 82.94 96 LEU A CA 1
ATOM 739 C C . LEU A 1 96 ? -12.687 10.008 15.663 1.00 82.94 96 LEU A C 1
ATOM 741 O O . LEU A 1 96 ? -13.137 10.577 16.652 1.00 82.94 96 LEU A O 1
ATOM 745 N N . SER A 1 97 ? -12.354 10.668 14.554 1.00 73.31 97 SER A N 1
ATOM 746 C CA . SER A 1 97 ? -12.555 12.109 14.376 1.00 73.31 97 SER A CA 1
ATOM 747 C C . SER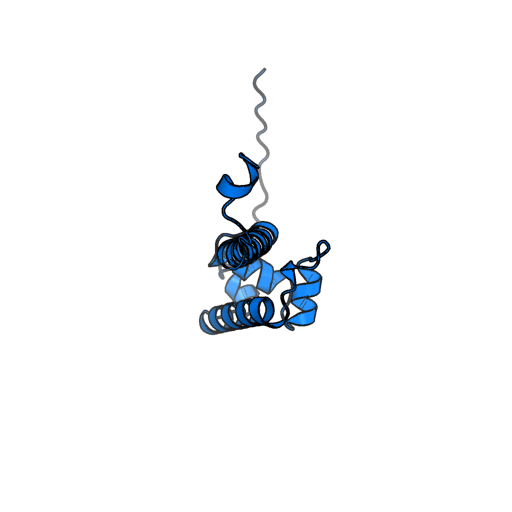 A 1 97 ? -14.009 12.471 14.041 1.00 73.31 97 SER A C 1
ATOM 749 O O . SER A 1 97 ? -14.399 13.623 14.216 1.00 73.31 97 SER A O 1
ATOM 751 N N . GLY A 1 98 ? -14.797 11.514 13.534 1.00 64.62 98 GLY A N 1
ATOM 752 C CA . GLY A 1 98 ? -16.184 11.713 13.102 1.00 64.62 98 GLY A CA 1
ATOM 753 C C . GLY A 1 98 ? -17.235 11.414 14.174 1.00 64.62 98 GLY A C 1
ATOM 754 O O . GLY A 1 98 ? -18.311 12.002 14.132 1.00 64.62 98 GLY A O 1
ATOM 755 N N . GLU A 1 99 ? -16.926 10.559 15.152 1.00 59.91 99 GLU A N 1
ATOM 756 C CA . GLU A 1 99 ? -17.852 10.164 16.219 1.00 59.91 99 GLU A CA 1
ATOM 757 C C . GLU A 1 99 ? -17.123 9.994 17.562 1.00 59.91 99 GLU A C 1
ATOM 759 O O . GLU A 1 99 ? -16.658 8.915 17.920 1.00 59.91 99 GLU A O 1
ATOM 764 N N . LEU A 1 100 ? -17.091 11.062 18.360 1.00 55.06 100 LEU A N 1
ATOM 765 C CA . LEU A 1 100 ? -17.168 10.917 19.813 1.00 55.06 100 LEU A CA 1
ATOM 766 C C . LEU A 1 100 ? -18.608 11.269 20.218 1.00 55.06 100 LEU A C 1
ATOM 768 O O . LEU A 1 100 ? -18.902 12.455 20.406 1.00 55.06 100 LEU A O 1
ATOM 772 N N . PRO A 1 101 ? -19.539 10.297 20.315 1.00 51.66 101 PRO A N 1
ATOM 773 C CA . PRO A 1 101 ? -20.804 10.533 20.988 1.00 51.66 101 PRO A C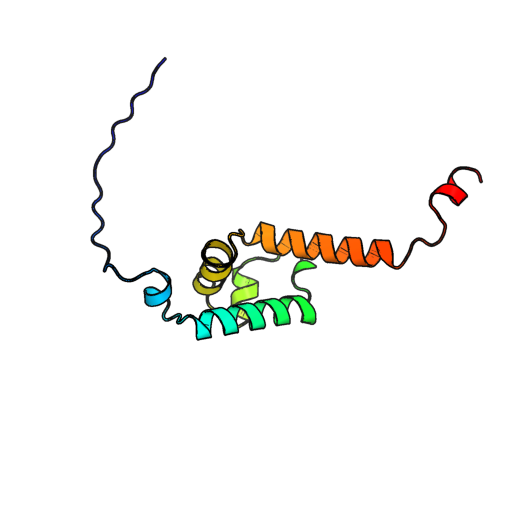A 1
ATOM 774 C C . PRO A 1 101 ? -20.482 10.695 22.472 1.00 51.66 101 PRO A C 1
ATOM 776 O O . PRO A 1 101 ? -20.224 9.726 23.178 1.00 51.66 101 PRO A O 1
ATOM 779 N N . GLY A 1 102 ? -20.429 11.944 22.921 1.00 56.75 102 GLY A N 1
ATOM 780 C CA . GLY A 1 102 ? -19.988 12.262 24.268 1.00 56.75 102 GLY A CA 1
ATOM 781 C C . GLY A 1 102 ? -18.470 12.326 24.334 1.00 56.75 102 GLY A C 1
ATOM 782 O O . GLY A 1 102 ? -17.746 11.333 24.299 1.00 56.75 102 GLY A O 1
ATOM 783 N N . ARG A 1 103 ? -17.996 13.560 24.434 1.00 58.22 103 ARG A N 1
ATOM 784 C CA . ARG A 1 103 ? -16.756 13.936 25.100 1.00 58.22 103 ARG A CA 1
ATOM 785 C C . ARG A 1 103 ? -16.399 12.909 26.188 1.00 58.22 103 ARG A C 1
ATOM 787 O O . ARG A 1 103 ? -17.183 12.699 27.105 1.00 58.22 103 ARG A O 1
ATOM 794 N N . VAL A 1 104 ? -15.238 12.253 26.077 1.00 58.47 104 VAL A N 1
ATOM 795 C CA . VAL A 1 104 ? -14.734 11.262 27.059 1.00 58.47 104 VAL A CA 1
ATOM 796 C C . VAL A 1 104 ? -14.807 11.806 28.498 1.00 58.47 104 VAL A C 1
ATOM 798 O O . VAL A 1 104 ? -14.958 11.052 29.454 1.00 58.47 104 VAL A O 1
ATOM 801 N N . ASP A 1 105 ? -14.761 13.129 28.645 1.00 58.53 105 ASP A N 1
ATOM 802 C CA . ASP A 1 105 ? -14.943 13.869 29.888 1.00 58.53 105 ASP A CA 1
ATOM 803 C C . ASP A 1 105 ? -16.365 13.863 30.489 1.00 58.53 105 ASP A C 1
ATOM 805 O O . ASP A 1 105 ? -16.480 13.997 31.705 1.00 58.53 105 ASP A O 1
ATOM 809 N N . GLU A 1 106 ? -17.436 13.651 29.720 1.00 57.09 106 GLU A N 1
ATOM 810 C CA . GLU A 1 106 ? -18.807 13.574 30.261 1.00 57.09 106 GLU A CA 1
ATOM 811 C C . GLU A 1 106 ? -19.094 12.235 30.964 1.00 57.09 106 GLU A C 1
ATOM 813 O O . GLU A 1 106 ? -19.884 12.189 31.904 1.00 57.09 106 GLU A O 1
ATOM 818 N N . LEU A 1 107 ? -18.409 11.155 30.574 1.00 56.00 107 LEU A N 1
ATOM 819 C CA . LEU A 1 107 ? -18.550 9.824 31.186 1.00 56.00 107 LEU A CA 1
ATOM 820 C C . LEU A 1 107 ? -17.670 9.622 32.430 1.00 56.00 107 LEU A C 1
ATOM 822 O O . LEU A 1 107 ? -17.829 8.632 33.136 1.00 56.00 107 LEU A O 1
ATOM 826 N N . ALA A 1 108 ? -16.734 10.535 32.707 1.00 58.88 108 ALA A N 1
ATOM 827 C CA . ALA A 1 108 ? -15.833 10.433 33.858 1.00 58.88 108 ALA A CA 1
ATOM 828 C C . ALA A 1 108 ? -16.452 10.948 35.173 1.00 58.88 108 ALA A C 1
ATOM 830 O O . ALA A 1 108 ? -15.902 10.697 36.245 1.00 58.88 108 ALA A O 1
ATOM 831 N N . PHE A 1 109 ? -17.573 11.673 35.093 1.00 56.75 109 PHE A N 1
ATOM 832 C CA . PHE A 1 109 ? -18.221 12.326 36.236 1.00 56.75 109 PHE A CA 1
ATOM 833 C C . PHE A 1 109 ? -19.727 12.029 36.368 1.00 56.75 109 PHE A C 1
ATOM 835 O O . PHE A 1 109 ? -20.385 12.659 37.199 1.00 56.75 109 PHE A O 1
ATOM 842 N N . ALA A 1 110 ? -20.266 11.095 35.580 1.00 53.06 110 ALA A N 1
ATOM 843 C CA . ALA A 1 110 ? -21.603 10.524 35.776 1.00 53.06 110 ALA A CA 1
ATOM 844 C C . ALA A 1 110 ? -21.514 9.246 36.622 1.00 53.06 110 ALA A C 1
ATOM 846 O O . ALA A 1 110 ? -22.392 9.061 37.494 1.00 53.06 110 ALA A O 1
#

Nearest PDB structures (foldseek):
  7r3w-assembly3_C  TM=6.554E-01  e=5.263E-02  Salmonella enterica subsp. enterica serovar Typhimurium
  2k9s-assembly1_A  TM=7.780E-01  e=1.396E-01  Escherichia coli K-12
  7r3w-assembly4_D  TM=5.685E-01  e=2.416E-01  Salmonella enterica subsp. enterica serovar Typhimurium
  3lsg-assembly2_D  TM=6.365E-01  e=3.702E-01  Fusobacterium nucleatum subsp. nucleatum
  3oio-assembly1_A  TM=6.630E-01  e=4.444E-01  Chromobacterium violaceum

Foldseek 3Di:
DDDDDDDDDDPDPDDPDDPCVVQVHDPVNLVVVVVLLVVCCVPVVLLVDPPDDLCVSCVVSVHDSVSVQCSACPVVVHGPVRVSVVSVVVVVVVVVVVDPPDDPVVVVPD

Solvent-accessible surface area (backbone atoms only — not comparable to full-atom values): 6974 Å² total; per-residue (Å²): 139,88,83,86,82,89,81,83,87,78,90,73,91,63,78,91,63,57,72,50,60,80,71,74,43,50,73,69,52,49,55,50,51,52,51,52,51,50,50,46,47,69,74,68,43,54,64,76,46,89,82,66,49,63,61,60,52,15,68,76,72,76,47,53,48,66,58,53,52,42,45,33,46,75,71,69,70,30,54,71,67,56,52,42,51,51,52,44,50,52,53,52,54,54,50,59,75,72,59,64,89,60,59,75,72,64,73,76,77,111

Mean predicted aligned error: 11.78 Å

pLDDT: mean 82.02, std 20.27, range [37.59, 98.5]

Organism: Pseudomonas aeruginosa (NCBI:txid287)

InterPro domains:
  IPR018060 AraC-like, DNA binding HTH domain [PS01124] (38-110)